Protein AF-A0A2M7PRR4-F1 (afdb_monomer)

Structure (mmCIF, N/CA/C/O backbone):
data_AF-A0A2M7PRR4-F1
#
_entry.id   AF-A0A2M7PRR4-F1
#
loop_
_atom_site.group_PDB
_atom_site.id
_atom_site.type_symbol
_atom_site.label_atom_id
_atom_site.label_alt_id
_atom_site.label_comp_id
_atom_site.label_asym_id
_atom_site.l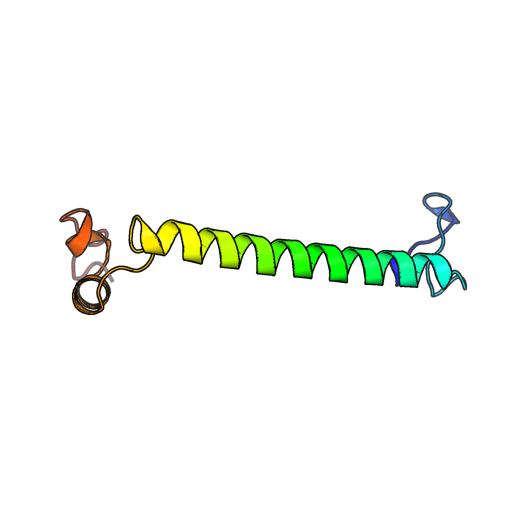abel_entity_id
_atom_site.label_seq_id
_atom_site.pdbx_PDB_ins_code
_atom_site.Cartn_x
_atom_site.Cartn_y
_atom_site.Cartn_z
_atom_site.occupancy
_atom_site.B_iso_or_equiv
_atom_site.auth_seq_id
_atom_site.auth_comp_id
_atom_site.auth_asym_id
_atom_site.auth_atom_id
_atom_site.pdbx_PDB_model_num
ATOM 1 N N . LEU A 1 1 ? 9.747 3.713 -9.810 1.00 96.50 1 LEU A N 1
ATOM 2 C CA . LEU A 1 1 ? 11.061 4.154 -10.344 1.00 96.50 1 LEU A CA 1
ATOM 3 C C . LEU A 1 1 ? 11.808 3.049 -11.090 1.00 96.50 1 LEU A C 1
ATOM 5 O O . LEU A 1 1 ? 12.534 3.375 -12.019 1.00 96.50 1 LEU A O 1
ATOM 9 N N . LEU A 1 2 ? 11.587 1.770 -10.757 1.00 97.31 2 LEU A N 1
ATOM 10 C CA . LEU A 1 2 ? 12.191 0.632 -11.457 1.00 97.31 2 LEU A CA 1
ATOM 11 C C . LEU A 1 2 ? 12.003 0.690 -12.983 1.00 97.31 2 LEU A C 1
ATOM 13 O O . LEU A 1 2 ? 12.984 0.692 -13.714 1.00 97.31 2 LEU A O 1
ATOM 17 N N . GLY A 1 3 ? 10.770 0.873 -13.464 1.00 97.50 3 GLY A N 1
ATOM 18 C CA . GLY A 1 3 ? 10.489 0.989 -14.903 1.00 97.50 3 GLY A CA 1
ATOM 19 C C . GLY A 1 3 ? 11.153 2.174 -15.618 1.00 97.50 3 GLY A C 1
ATOM 20 O O . GLY A 1 3 ? 11.171 2.204 -16.841 1.00 97.50 3 GLY A O 1
ATOM 21 N N . VAL A 1 4 ? 11.695 3.155 -14.886 1.00 98.19 4 VAL A N 1
ATOM 22 C CA . VAL A 1 4 ? 12.397 4.318 -15.458 1.00 98.19 4 VAL A CA 1
ATOM 23 C C . VAL A 1 4 ? 13.904 4.077 -15.509 1.00 98.19 4 VAL A C 1
ATOM 25 O O . VAL A 1 4 ? 14.513 4.291 -16.553 1.00 98.19 4 VAL A O 1
ATOM 28 N N . PHE A 1 5 ? 14.483 3.624 -14.395 1.00 98.06 5 PHE A N 1
ATOM 29 C CA . PHE A 1 5 ? 15.933 3.561 -14.181 1.00 98.06 5 PHE A CA 1
ATOM 30 C C . PHE A 1 5 ? 16.542 2.160 -14.309 1.00 98.06 5 PHE A C 1
ATOM 32 O O . PHE A 1 5 ? 17.742 2.015 -14.087 1.00 98.06 5 PHE A O 1
ATOM 39 N N . ALA A 1 6 ? 15.751 1.124 -14.607 1.00 97.56 6 ALA A N 1
ATOM 40 C CA . ALA A 1 6 ? 16.306 -0.201 -14.869 1.00 97.56 6 ALA A CA 1
ATOM 41 C C . ALA A 1 6 ? 17.356 -0.130 -15.989 1.00 97.56 6 ALA A C 1
ATOM 43 O O . ALA A 1 6 ? 17.171 0.597 -16.966 1.00 97.56 6 ALA A O 1
ATOM 44 N N . SER A 1 7 ? 18.455 -0.862 -15.808 1.00 97.69 7 SER A N 1
ATOM 45 C CA . SER A 1 7 ? 19.564 -0.893 -16.753 1.00 97.69 7 SER A CA 1
ATOM 46 C C . SER A 1 7 ? 19.865 -2.319 -17.173 1.00 97.69 7 SER A C 1
ATOM 48 O O . SER A 1 7 ? 20.071 -3.201 -16.328 1.00 97.69 7 SER A O 1
ATOM 50 N N . GLU A 1 8 ? 19.936 -2.532 -18.484 1.00 97.06 8 GLU A N 1
ATOM 51 C CA . GLU A 1 8 ? 20.265 -3.828 -19.070 1.00 97.06 8 GLU A CA 1
ATOM 52 C C . GLU A 1 8 ? 21.616 -4.352 -18.566 1.00 97.06 8 GLU A C 1
ATOM 54 O O . GLU A 1 8 ? 21.757 -5.543 -18.294 1.00 97.06 8 GLU A O 1
ATOM 59 N N . ALA A 1 9 ? 22.580 -3.460 -18.322 1.00 97.75 9 ALA A N 1
ATOM 60 C CA . ALA A 1 9 ? 23.906 -3.820 -17.826 1.00 97.75 9 ALA A CA 1
ATOM 61 C C . ALA A 1 9 ? 23.900 -4.457 -16.422 1.00 97.75 9 ALA A C 1
ATOM 63 O O . ALA A 1 9 ? 24.856 -5.139 -16.060 1.00 97.75 9 ALA A O 1
ATOM 64 N N . ILE A 1 10 ? 22.849 -4.238 -15.622 1.00 96.88 10 ILE A N 1
ATOM 65 C CA . ILE A 1 10 ? 22.761 -4.756 -14.249 1.00 96.88 10 ILE A CA 1
ATOM 66 C C . ILE A 1 10 ? 22.125 -6.149 -14.222 1.00 96.88 10 ILE A C 1
ATOM 68 O O . ILE A 1 10 ? 22.612 -7.028 -13.515 1.00 96.88 10 ILE A O 1
ATOM 72 N N . ASN A 1 11 ? 21.017 -6.349 -14.944 1.00 94.94 11 ASN A N 1
ATOM 73 C CA . ASN A 1 11 ? 20.253 -7.604 -14.883 1.00 94.94 11 ASN A CA 1
ATOM 74 C C . ASN A 1 11 ? 19.463 -7.919 -16.169 1.00 94.94 11 ASN A C 1
ATOM 76 O O . ASN A 1 11 ? 18.392 -8.522 -16.117 1.00 94.94 11 ASN A O 1
ATOM 80 N N . GLY A 1 12 ? 19.929 -7.451 -17.329 1.00 95.38 12 GLY A N 1
ATOM 81 C CA . GLY A 1 12 ? 19.330 -7.768 -18.631 1.00 95.38 12 GLY A CA 1
ATOM 82 C C . GLY A 1 12 ? 17.946 -7.159 -18.894 1.00 95.38 12 GLY A C 1
ATOM 83 O O . GLY A 1 12 ? 17.315 -7.506 -19.887 1.00 95.38 12 GLY A O 1
ATOM 84 N N . GLN A 1 13 ? 17.456 -6.268 -18.024 1.00 97.12 13 GLN A N 1
ATOM 85 C CA . GLN A 1 13 ? 16.201 -5.537 -18.207 1.00 97.12 13 GLN A CA 1
ATOM 86 C C . GLN A 1 13 ? 16.457 -4.032 -18.193 1.00 97.12 13 GLN A C 1
ATOM 88 O O . GLN A 1 13 ? 16.932 -3.487 -17.198 1.00 97.12 13 GLN A O 1
ATOM 93 N N . SER A 1 14 ? 16.069 -3.364 -19.273 1.00 97.56 14 SER A N 1
ATOM 94 C CA . SER A 1 14 ? 16.176 -1.916 -19.449 1.00 97.56 14 SER A CA 1
ATOM 95 C C . SER A 1 14 ? 14.888 -1.185 -19.065 1.00 97.56 14 SER A C 1
ATOM 97 O O . SER A 1 14 ? 13.781 -1.720 -19.163 1.00 97.56 14 SER A O 1
ATOM 99 N N . GLY A 1 15 ? 15.031 0.058 -18.614 1.00 97.94 15 GLY A N 1
ATOM 100 C CA . GLY A 1 15 ? 13.945 0.975 -18.280 1.00 97.94 15 GLY A CA 1
ATOM 101 C C . GLY A 1 15 ? 13.710 2.033 -19.356 1.00 97.94 15 GLY A C 1
ATOM 102 O O . GLY A 1 15 ? 14.305 2.016 -20.434 1.00 97.94 15 GLY A O 1
ATOM 103 N N . LEU A 1 16 ? 12.838 2.991 -19.047 1.00 98.12 16 LEU A N 1
ATOM 104 C CA . LEU A 1 16 ? 12.441 4.056 -19.968 1.00 98.12 16 LEU A CA 1
ATOM 105 C C . LEU A 1 16 ? 13.624 4.890 -20.485 1.00 98.12 16 LEU A C 1
ATOM 107 O O . LEU A 1 16 ? 13.622 5.264 -21.654 1.00 98.12 16 LEU A O 1
ATOM 111 N N . LEU A 1 17 ? 14.630 5.165 -19.645 1.00 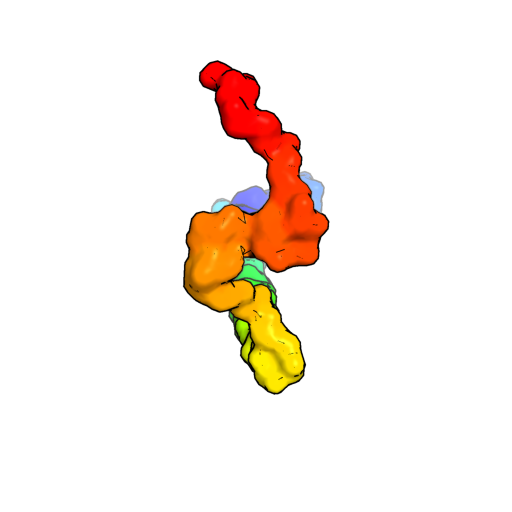97.88 17 LEU A N 1
ATOM 112 C CA . LEU A 1 17 ? 15.801 5.963 -20.044 1.00 97.88 17 LEU A CA 1
ATOM 113 C C . LEU A 1 17 ? 16.700 5.259 -21.067 1.00 97.88 17 LEU A C 1
ATOM 115 O O . LEU A 1 17 ? 17.377 5.925 -21.843 1.00 97.88 17 LEU A O 1
ATOM 119 N N . GLU A 1 18 ? 16.665 3.930 -21.105 1.00 97.88 18 GLU A N 1
ATOM 120 C CA . GLU A 1 18 ? 17.337 3.104 -22.114 1.00 97.88 18 GLU A CA 1
ATOM 121 C C . GLU A 1 18 ? 16.403 2.781 -23.302 1.00 97.88 18 GLU A C 1
ATOM 123 O O . GLU A 1 18 ? 16.730 1.974 -24.167 1.00 97.88 18 GLU A O 1
ATOM 128 N N . GLY A 1 19 ? 15.227 3.420 -23.368 1.00 97.06 19 GLY A N 1
ATOM 129 C CA . GLY A 1 19 ? 14.269 3.308 -24.471 1.00 97.06 19 GLY A CA 1
ATOM 130 C C . GLY A 1 19 ? 13.195 2.229 -24.299 1.00 97.06 19 GLY A C 1
ATOM 131 O O . GLY A 1 19 ? 12.280 2.137 -25.122 1.00 97.06 19 GLY A O 1
ATOM 132 N N . ASN A 1 20 ? 13.224 1.440 -23.222 1.00 97.81 20 ASN A N 1
ATOM 133 C CA . ASN A 1 20 ? 12.268 0.352 -23.002 1.00 97.81 20 ASN A CA 1
ATOM 134 C C . ASN A 1 20 ? 10.954 0.848 -22.376 1.00 97.81 20 ASN A C 1
ATOM 136 O O . ASN A 1 20 ? 10.660 0.669 -21.191 1.00 97.81 20 ASN A O 1
ATOM 140 N N . SER A 1 21 ? 10.118 1.459 -23.215 1.00 97.56 21 SER A N 1
ATOM 141 C CA . SER A 1 21 ? 8.796 1.955 -22.808 1.00 97.56 21 SER A CA 1
ATOM 142 C C . SER A 1 21 ? 7.841 0.827 -22.395 1.00 97.56 21 SER A C 1
ATOM 144 O O . SER A 1 21 ? 6.974 1.023 -21.545 1.00 97.56 21 SER A O 1
ATOM 146 N N . ALA A 1 22 ? 8.006 -0.376 -22.956 1.00 98.00 22 ALA A N 1
ATOM 147 C CA . ALA A 1 22 ? 7.159 -1.520 -22.633 1.00 98.00 22 ALA A CA 1
ATOM 148 C C . ALA A 1 22 ? 7.324 -1.961 -21.169 1.00 98.00 22 ALA A C 1
ATOM 150 O O . ALA A 1 22 ? 6.330 -2.259 -20.507 1.00 98.00 22 ALA A O 1
ATOM 151 N N . PHE A 1 23 ? 8.554 -1.982 -20.644 1.00 98.06 23 PHE A N 1
ATOM 152 C CA . PHE A 1 23 ? 8.794 -2.291 -19.234 1.00 98.06 23 PHE A CA 1
ATOM 153 C C . PHE A 1 23 ? 8.238 -1.207 -18.304 1.00 98.06 23 PHE A C 1
ATOM 155 O O . PHE A 1 23 ? 7.575 -1.532 -17.320 1.00 98.06 23 PHE A O 1
ATOM 162 N N . PHE A 1 24 ? 8.395 0.070 -18.659 1.00 98.31 24 PHE A N 1
ATOM 163 C CA . PHE A 1 24 ? 7.802 1.173 -17.901 1.00 98.31 24 PHE A CA 1
ATOM 164 C C . PHE A 1 24 ? 6.282 1.020 -17.724 1.00 98.31 24 PHE A C 1
ATOM 166 O O . PHE A 1 24 ? 5.786 1.096 -16.600 1.00 98.31 24 PHE A O 1
ATOM 173 N N . PHE A 1 25 ? 5.539 0.740 -18.801 1.00 98.44 25 PHE A N 1
ATOM 174 C CA . PHE A 1 25 ? 4.087 0.558 -18.704 1.00 98.44 25 PHE A CA 1
ATOM 175 C C . PHE A 1 25 ? 3.682 -0.698 -17.921 1.00 98.44 25 PHE A C 1
ATOM 177 O O . PHE A 1 25 ? 2.668 -0.662 -17.225 1.00 98.44 25 PHE A O 1
ATOM 184 N N . LYS A 1 26 ? 4.474 -1.780 -17.961 1.00 98.31 26 LYS A N 1
ATOM 185 C CA . LYS A 1 26 ? 4.245 -2.956 -17.099 1.00 98.31 26 LYS A CA 1
ATOM 186 C C . LYS A 1 26 ? 4.320 -2.581 -15.619 1.00 98.31 26 LYS A C 1
ATOM 188 O O . LYS A 1 26 ? 3.425 -2.945 -14.863 1.00 98.31 26 LYS A O 1
ATOM 193 N N . GLU A 1 27 ? 5.329 -1.807 -15.228 1.00 98.31 27 GLU A N 1
ATOM 194 C CA . GLU A 1 27 ? 5.497 -1.339 -13.847 1.00 98.31 27 GLU A CA 1
ATOM 195 C C . GLU A 1 27 ? 4.365 -0.397 -13.414 1.00 98.31 27 GLU A C 1
ATOM 197 O O . GLU A 1 27 ? 3.852 -0.515 -12.303 1.00 98.31 27 GLU A O 1
ATOM 202 N N . VAL A 1 28 ? 3.916 0.503 -14.298 1.00 98.56 28 VAL A N 1
ATOM 203 C CA . VAL A 1 28 ? 2.756 1.371 -14.027 1.00 98.56 28 VAL A CA 1
ATOM 204 C C . VAL A 1 28 ? 1.499 0.538 -13.772 1.00 98.56 28 VAL A C 1
ATOM 206 O O . VAL A 1 28 ? 0.818 0.749 -12.770 1.00 98.56 28 VAL A O 1
ATOM 209 N N . ILE A 1 29 ? 1.206 -0.434 -14.640 1.00 98.69 29 ILE A N 1
ATOM 210 C CA . ILE A 1 29 ? 0.044 -1.318 -14.489 1.00 98.69 29 ILE A CA 1
ATOM 211 C C . ILE A 1 29 ? 0.151 -2.135 -13.197 1.00 98.69 29 ILE A C 1
ATOM 213 O O . ILE A 1 29 ? -0.831 -2.240 -12.465 1.00 98.69 29 ILE A O 1
ATOM 217 N N . ALA A 1 30 ? 1.334 -2.668 -12.884 1.00 98.56 30 ALA A N 1
ATOM 218 C CA . ALA A 1 30 ? 1.564 -3.431 -11.662 1.00 98.56 30 ALA A CA 1
ATOM 219 C C . ALA A 1 30 ? 1.263 -2.600 -10.404 1.00 98.56 30 ALA A C 1
ATOM 221 O O . ALA A 1 30 ? 0.538 -3.065 -9.523 1.00 98.56 30 ALA A O 1
ATOM 222 N N . VAL A 1 31 ? 1.747 -1.354 -10.342 1.00 98.50 31 VAL A N 1
ATOM 223 C CA . VAL A 1 31 ? 1.477 -0.447 -9.216 1.00 98.50 31 VAL A CA 1
ATOM 224 C C . VAL A 1 31 ? -0.008 -0.101 -9.126 1.00 98.50 31 VAL A C 1
ATOM 226 O O . VAL A 1 31 ? -0.574 -0.154 -8.037 1.00 98.50 31 VAL A O 1
ATOM 229 N N . VAL A 1 32 ? -0.657 0.217 -10.249 1.00 98.69 32 VAL A N 1
ATOM 230 C CA . VAL A 1 32 ? -2.086 0.572 -10.271 1.00 98.69 32 VAL A CA 1
ATOM 231 C C . VAL A 1 32 ? -2.951 -0.596 -9.802 1.00 98.69 32 VAL A C 1
ATOM 233 O O . VAL A 1 32 ? -3.811 -0.409 -8.944 1.00 98.69 32 VAL A O 1
ATOM 236 N N . ILE A 1 33 ? -2.706 -1.805 -10.314 1.00 98.75 33 ILE A N 1
ATOM 237 C CA . ILE A 1 33 ? -3.449 -3.004 -9.910 1.00 98.75 33 ILE A CA 1
ATOM 238 C C . ILE A 1 33 ? -3.183 -3.328 -8.440 1.00 98.75 33 ILE A C 1
ATOM 240 O O . ILE A 1 33 ? -4.1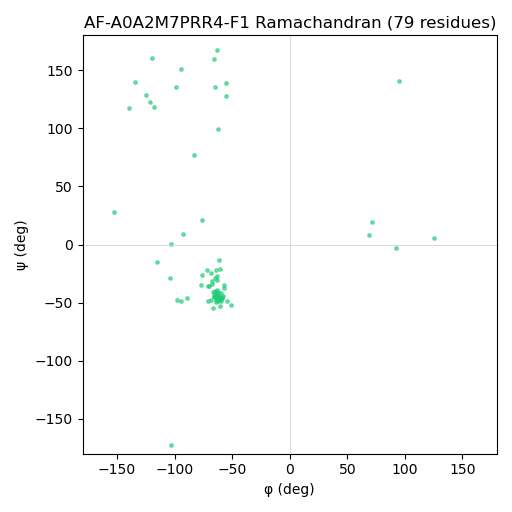29 -3.580 -7.696 1.00 98.75 33 ILE A O 1
ATOM 244 N N . GLY A 1 34 ? -1.921 -3.287 -8.003 1.00 98.75 34 GLY A N 1
ATOM 245 C CA . GLY A 1 34 ? -1.554 -3.548 -6.612 1.00 98.75 34 GLY A CA 1
ATOM 246 C C . GLY A 1 34 ? -2.215 -2.568 -5.641 1.00 98.75 34 GLY A C 1
ATOM 247 O O . GLY A 1 34 ? -2.804 -2.992 -4.648 1.00 98.75 34 GLY A O 1
ATOM 248 N N . ALA A 1 35 ? -2.189 -1.271 -5.955 1.00 98.75 35 ALA A N 1
ATOM 249 C CA . ALA A 1 35 ? -2.829 -0.235 -5.148 1.00 98.75 35 ALA A CA 1
ATOM 250 C C . ALA A 1 35 ? -4.357 -0.384 -5.129 1.00 98.75 35 ALA A C 1
ATOM 252 O O . ALA A 1 35 ? -4.963 -0.316 -4.061 1.00 98.75 35 ALA A O 1
ATOM 253 N N . ALA A 1 36 ? -4.977 -0.635 -6.288 1.00 98.81 36 ALA A N 1
ATOM 254 C CA . ALA A 1 36 ? -6.417 -0.852 -6.383 1.00 98.81 36 ALA A CA 1
ATOM 255 C C . ALA A 1 36 ? -6.852 -2.078 -5.572 1.00 98.81 36 ALA A C 1
ATOM 257 O O . ALA A 1 36 ? -7.806 -1.991 -4.803 1.00 98.81 36 ALA A O 1
ATOM 258 N N . TYR A 1 37 ? -6.129 -3.196 -5.687 1.00 98.69 37 TYR A N 1
ATOM 259 C CA . TYR A 1 37 ? -6.394 -4.392 -4.895 1.00 98.69 37 TYR A CA 1
ATOM 260 C C . TYR A 1 37 ? -6.253 -4.108 -3.399 1.00 98.69 37 TYR A C 1
ATOM 262 O O . TYR A 1 37 ? -7.195 -4.348 -2.650 1.00 98.69 37 TYR A O 1
ATOM 270 N N . ALA A 1 38 ? -5.118 -3.550 -2.964 1.00 98.69 38 ALA A N 1
ATOM 271 C CA . ALA A 1 38 ? -4.864 -3.273 -1.554 1.00 98.69 38 ALA A CA 1
ATOM 272 C C . ALA A 1 38 ? -5.934 -2.352 -0.953 1.00 98.69 38 ALA A C 1
ATOM 274 O O . ALA A 1 38 ? -6.454 -2.640 0.124 1.00 98.69 38 ALA A O 1
ATOM 275 N N . PHE A 1 39 ? -6.310 -1.286 -1.664 1.00 98.75 39 PHE A N 1
ATOM 276 C CA . PHE A 1 39 ? -7.334 -0.350 -1.215 1.00 98.75 39 PHE A CA 1
ATOM 277 C C . PHE A 1 39 ? -8.724 -0.994 -1.167 1.00 98.75 39 PHE A C 1
ATOM 279 O O . PHE A 1 39 ? -9.364 -0.990 -0.117 1.00 98.75 39 PHE A O 1
ATOM 286 N N . LEU A 1 40 ? -9.188 -1.576 -2.279 1.00 98.75 40 LEU A N 1
ATOM 287 C CA . LEU A 1 40 ? -10.541 -2.128 -2.382 1.00 98.75 40 LEU A CA 1
ATOM 288 C C . LEU A 1 40 ? -10.737 -3.323 -1.454 1.00 98.75 40 LEU A C 1
ATOM 290 O O . LEU A 1 40 ? -11.757 -3.404 -0.772 1.00 98.75 40 LEU A O 1
ATOM 294 N N . PHE A 1 41 ? -9.762 -4.231 -1.408 1.00 98.62 41 PHE A N 1
ATOM 295 C CA . PHE A 1 41 ? -9.827 -5.405 -0.550 1.00 98.62 41 PHE A CA 1
ATOM 296 C C . PHE A 1 41 ? -9.841 -5.003 0.924 1.00 98.62 41 PHE A C 1
ATOM 298 O O . PHE A 1 41 ? -10.724 -5.430 1.664 1.00 98.62 41 PHE A O 1
ATOM 305 N N . THR A 1 42 ? -8.922 -4.129 1.348 1.00 98.50 42 THR A N 1
ATOM 306 C CA . THR A 1 42 ? -8.870 -3.672 2.746 1.00 98.50 42 THR A CA 1
ATOM 307 C C . THR A 1 42 ? -10.147 -2.935 3.129 1.00 98.50 42 THR A C 1
ATOM 309 O O . THR A 1 42 ? -10.729 -3.226 4.170 1.00 98.50 42 THR A O 1
ATOM 312 N N . TYR A 1 43 ? -10.630 -2.027 2.279 1.00 98.50 43 TYR A N 1
ATOM 313 C CA . TYR A 1 43 ? -11.866 -1.294 2.535 1.00 98.50 43 TYR A CA 1
ATOM 314 C C . TYR A 1 43 ? -13.073 -2.232 2.657 1.00 98.50 43 TYR A C 1
ATOM 316 O O . TYR A 1 43 ? -13.845 -2.129 3.610 1.00 98.50 43 TYR A O 1
ATOM 324 N N . LEU A 1 44 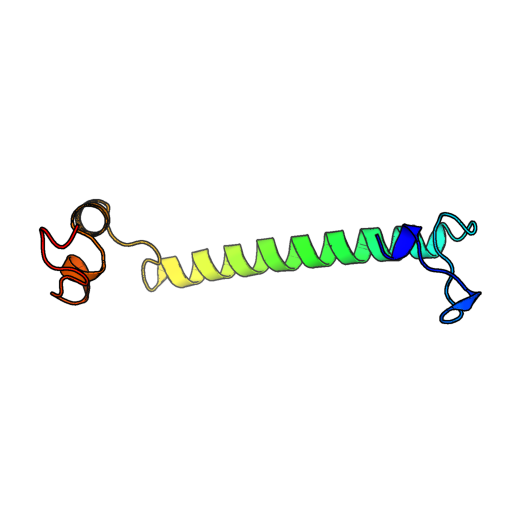? -13.209 -3.190 1.734 1.00 98.62 44 LEU A N 1
ATOM 325 C CA . LEU A 1 44 ? -14.269 -4.195 1.781 1.00 98.62 44 LEU A CA 1
ATOM 326 C C . LEU A 1 44 ? -14.203 -5.009 3.078 1.00 98.62 44 LEU A C 1
ATOM 328 O O . LEU A 1 44 ? -15.227 -5.187 3.736 1.00 98.62 44 LEU A O 1
ATOM 332 N N . MET A 1 45 ? -13.011 -5.464 3.466 1.00 98.25 45 MET A N 1
ATOM 333 C CA . MET A 1 45 ? -12.819 -6.221 4.701 1.00 98.25 45 MET A CA 1
ATOM 334 C C . MET A 1 45 ? -13.166 -5.394 5.938 1.00 98.25 45 MET A C 1
ATOM 336 O O . MET A 1 45 ? -13.882 -5.892 6.802 1.00 98.25 45 MET A O 1
ATOM 340 N N . LEU A 1 46 ? -12.749 -4.126 6.005 1.00 98.31 46 LEU A N 1
ATOM 341 C CA . LEU A 1 46 ? -13.128 -3.223 7.095 1.00 98.31 46 LEU A CA 1
ATOM 342 C C . LEU A 1 46 ? -14.647 -3.049 7.179 1.00 98.31 46 LEU A C 1
ATOM 344 O O . LEU A 1 46 ? -15.201 -3.108 8.272 1.00 98.31 46 LEU A O 1
ATOM 348 N N . VAL A 1 47 ? -15.342 -2.906 6.045 1.00 98.25 47 VAL A N 1
ATOM 349 C CA . VAL A 1 47 ? -16.812 -2.828 6.018 1.00 98.25 47 VAL A CA 1
ATOM 350 C C . VAL A 1 47 ? -17.451 -4.127 6.512 1.00 98.25 47 VAL A C 1
ATOM 352 O O . VAL A 1 47 ? -18.409 -4.075 7.283 1.00 98.25 47 VAL A O 1
ATOM 355 N N . VAL A 1 48 ? -16.945 -5.286 6.083 1.00 98.44 48 VAL A N 1
ATOM 356 C CA . VAL A 1 48 ? -17.450 -6.597 6.522 1.00 98.44 48 VAL A CA 1
ATOM 357 C C . VAL A 1 48 ? -17.259 -6.775 8.026 1.00 98.44 48 VAL A C 1
ATOM 359 O O . VAL A 1 48 ? -18.218 -7.117 8.715 1.00 98.44 48 VAL A O 1
ATOM 362 N N . ILE A 1 49 ? -16.062 -6.488 8.542 1.00 98.19 49 ILE A N 1
ATOM 363 C CA . ILE A 1 49 ? -15.761 -6.575 9.974 1.00 98.19 49 ILE A CA 1
ATOM 364 C C . ILE A 1 49 ? -16.670 -5.622 10.747 1.00 98.19 49 ILE A C 1
ATOM 366 O O . ILE A 1 49 ? -17.344 -6.065 11.669 1.00 98.19 49 ILE A O 1
ATOM 370 N N . ASN A 1 50 ? -16.800 -4.366 10.307 1.00 98.19 50 ASN A N 1
ATOM 371 C CA . ASN A 1 50 ? -17.599 -3.342 10.985 1.00 98.19 50 ASN A CA 1
ATOM 372 C C . ASN A 1 50 ? -19.093 -3.693 11.112 1.00 98.19 50 ASN A C 1
ATOM 374 O O . ASN A 1 50 ? -19.776 -3.144 11.975 1.00 98.19 50 ASN A O 1
ATOM 378 N N . LYS A 1 51 ? -19.614 -4.601 10.274 1.00 97.38 51 LYS A N 1
ATOM 379 C CA . LYS A 1 51 ? -20.988 -5.120 10.396 1.00 97.38 51 LYS A CA 1
ATOM 380 C C . LYS A 1 51 ? -21.156 -6.141 11.523 1.00 97.38 51 LYS A C 1
ATOM 382 O O . LYS A 1 51 ? -22.270 -6.299 12.010 1.00 97.38 51 LYS A O 1
ATOM 387 N N . ILE A 1 52 ? -20.090 -6.844 11.899 1.00 97.62 52 ILE A N 1
ATOM 388 C CA . ILE A 1 52 ? -20.095 -7.874 12.949 1.00 97.62 52 ILE A CA 1
ATOM 389 C C . ILE A 1 52 ? -19.582 -7.273 14.261 1.00 97.62 52 ILE A C 1
ATOM 391 O O . ILE A 1 52 ? -20.200 -7.421 15.311 1.00 97.62 52 ILE A O 1
ATOM 395 N N . THR A 1 53 ? -18.465 -6.555 14.189 1.00 96.12 53 THR A N 1
ATOM 396 C CA . THR A 1 53 ? -17.797 -5.905 15.313 1.00 96.12 53 THR A CA 1
ATOM 397 C C . THR A 1 53 ? -17.308 -4.543 14.844 1.00 96.12 53 THR A C 1
ATOM 399 O O . THR A 1 53 ? -16.493 -4.463 13.925 1.00 96.12 53 THR A O 1
ATOM 402 N N . LYS A 1 54 ? -17.827 -3.463 15.444 1.00 96.12 54 LYS A N 1
ATOM 403 C CA . LYS A 1 54 ? -17.437 -2.100 15.062 1.00 96.12 54 LYS A CA 1
ATOM 404 C C . LYS A 1 54 ? -15.921 -1.943 15.163 1.00 96.12 54 LYS A C 1
ATOM 406 O O . LYS A 1 54 ? -15.339 -2.247 16.196 1.00 96.12 54 LYS A O 1
ATOM 411 N N . VAL A 1 55 ? -15.304 -1.470 14.081 1.00 96.50 55 VAL A N 1
ATOM 412 C CA . VAL A 1 55 ? -13.842 -1.320 14.002 1.00 96.50 55 VAL A CA 1
ATOM 413 C C . VAL A 1 55 ? -13.371 -0.092 14.782 1.00 96.50 55 VAL A C 1
ATOM 415 O O . VAL A 1 55 ? -12.295 -0.111 15.368 1.00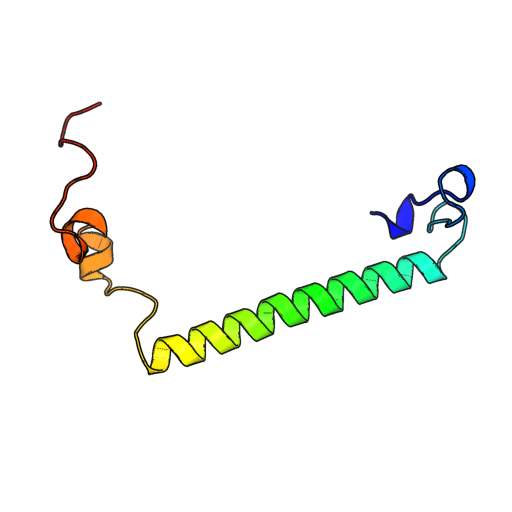 96.50 55 VAL A O 1
ATOM 418 N N . LYS A 1 56 ? -14.174 0.978 14.792 1.00 96.50 56 LYS A N 1
ATOM 419 C CA . LYS A 1 56 ? -13.895 2.203 15.547 1.00 96.50 56 LYS A CA 1
ATOM 420 C C . LYS A 1 56 ? -14.677 2.193 16.865 1.00 96.50 56 LYS A C 1
ATOM 422 O O . LYS A 1 56 ? -15.869 1.874 16.854 1.00 96.50 56 LYS A O 1
ATOM 427 N N . VAL A 1 57 ? -14.011 2.572 17.956 1.00 96.62 57 VAL A N 1
ATOM 428 C CA . VAL A 1 57 ? -14.643 2.851 19.257 1.00 96.62 57 VAL A CA 1
ATOM 429 C C . VAL A 1 57 ? -15.612 4.036 19.165 1.00 96.62 57 VAL A C 1
ATOM 431 O O . VAL A 1 57 ? -15.639 4.760 18.164 1.00 96.62 57 VAL A O 1
ATOM 434 N N . SER A 1 58 ? -16.441 4.224 20.190 1.00 96.06 58 SER A N 1
ATOM 435 C CA . SER A 1 58 ? -17.296 5.409 20.293 1.00 96.06 58 SER A CA 1
ATOM 436 C C . SER A 1 58 ? -16.476 6.694 20.473 1.00 96.06 58 SER A C 1
ATOM 438 O O . SER A 1 58 ? -15.320 6.656 20.888 1.00 96.06 58 SER A O 1
ATOM 440 N N . GLU A 1 59 ? -17.076 7.850 20.172 1.00 96.94 59 GLU A N 1
ATOM 441 C CA . GLU A 1 59 ? -16.418 9.153 20.372 1.00 96.94 59 GLU A CA 1
ATOM 442 C C . GLU A 1 59 ? -16.103 9.424 21.852 1.00 96.94 59 GLU A C 1
ATOM 444 O O . GLU A 1 59 ? -15.110 10.076 22.157 1.00 96.94 59 GLU A O 1
ATOM 449 N N . GLU A 1 60 ? -16.917 8.895 22.773 1.00 96.25 60 GLU A N 1
ATOM 450 C CA . GLU A 1 60 ? -16.692 9.006 24.218 1.00 96.25 60 GLU A CA 1
ATOM 451 C C . GLU A 1 60 ? -15.466 8.191 24.653 1.00 96.25 60 GLU A C 1
ATOM 453 O O . GLU A 1 60 ? -14.585 8.715 25.330 1.00 96.25 60 GLU A O 1
ATOM 458 N N . GLU A 1 61 ? -15.361 6.935 24.211 1.00 95.25 61 GLU A N 1
ATOM 459 C CA . GLU A 1 61 ? -14.199 6.074 24.478 1.00 95.25 61 GLU A CA 1
ATOM 460 C C . GLU A 1 61 ? -12.917 6.632 23.841 1.00 95.25 61 GLU A C 1
ATOM 462 O O . GLU A 1 61 ? -11.855 6.613 24.462 1.00 95.25 61 GLU A O 1
ATOM 467 N N . GLU A 1 62 ? -13.013 7.186 22.626 1.00 95.44 62 GLU A N 1
ATOM 468 C CA . GLU A 1 62 ? -11.898 7.867 21.959 1.00 95.44 62 GLU A CA 1
ATOM 469 C C . GLU A 1 62 ? -11.438 9.102 22.752 1.00 95.44 62 GLU A C 1
ATOM 471 O O . GLU A 1 62 ? -10.235 9.310 22.908 1.00 95.44 62 GLU A O 1
ATOM 476 N N . ALA A 1 63 ? -12.374 9.886 23.302 1.00 94.81 63 ALA A N 1
ATOM 477 C CA . ALA A 1 63 ? -12.070 11.066 24.111 1.00 94.81 63 ALA A CA 1
ATOM 478 C C . ALA A 1 63 ? -11.485 10.726 25.492 1.00 94.81 63 ALA A C 1
ATOM 480 O O . ALA A 1 63 ? -10.620 11.453 25.980 1.00 94.81 63 ALA A O 1
ATOM 481 N N . MET A 1 64 ? -11.932 9.632 26.120 1.00 92.50 64 MET A N 1
ATOM 482 C CA . MET A 1 64 ? -11.373 9.136 27.386 1.00 92.50 64 MET A CA 1
ATOM 483 C C . MET A 1 64 ? -9.977 8.515 27.222 1.00 92.50 64 MET A C 1
ATOM 485 O O . MET A 1 64 ? -9.225 8.441 28.191 1.00 92.50 64 MET 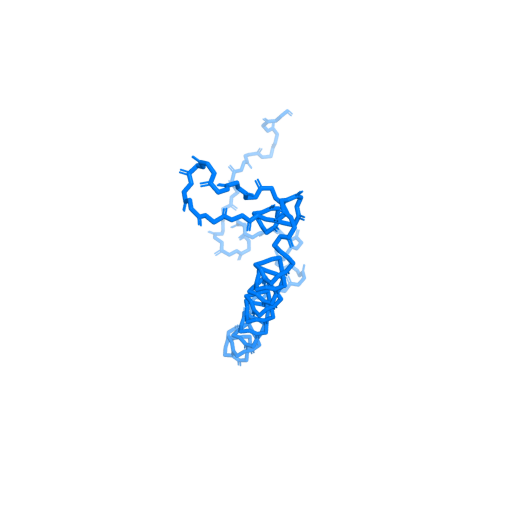A O 1
ATOM 489 N N . GLY A 1 65 ? -9.629 8.079 26.009 1.00 93.69 65 GLY A N 1
ATOM 490 C CA . GLY A 1 65 ? -8.402 7.347 25.708 1.00 93.69 65 GLY A CA 1
ATOM 491 C C . GLY A 1 65 ? -8.616 5.832 25.729 1.00 93.69 65 GLY A C 1
ATOM 492 O O . GLY A 1 65 ? -9.337 5.290 26.568 1.00 93.69 65 GLY A O 1
ATOM 493 N N . LEU A 1 66 ? -7.981 5.132 24.785 1.00 94.75 66 LEU A N 1
ATOM 494 C CA . LEU A 1 66 ? -8.153 3.685 24.580 1.00 94.75 66 LEU A CA 1
ATOM 495 C C . LEU A 1 66 ? -7.605 2.844 25.740 1.00 94.75 66 LEU A C 1
ATOM 497 O O . LEU A 1 66 ? -8.177 1.804 26.064 1.00 94.75 66 LEU A O 1
ATOM 501 N N . ASP A 1 67 ? -6.526 3.294 26.380 1.00 94.44 67 ASP A N 1
ATOM 502 C CA . ASP A 1 67 ? -5.935 2.592 27.524 1.00 94.44 67 ASP A CA 1
ATOM 503 C C . ASP A 1 67 ? -6.925 2.562 28.694 1.00 94.44 67 ASP A C 1
ATOM 505 O O . ASP A 1 67 ? -7.243 1.498 29.225 1.00 94.44 67 ASP A O 1
ATOM 509 N N . TYR A 1 68 ? -7.521 3.710 29.021 1.00 93.25 68 TYR A N 1
ATOM 510 C CA . TYR A 1 68 ? -8.500 3.792 30.097 1.00 93.25 68 TYR A CA 1
ATOM 511 C C . TYR A 1 68 ? -9.820 3.108 29.723 1.00 93.25 68 TYR A C 1
ATOM 513 O O . TYR A 1 68 ? -10.330 2.290 30.486 1.00 93.25 68 TYR A O 1
ATOM 521 N N . SER A 1 69 ? -10.364 3.402 28.538 1.00 93.19 69 SER A N 1
ATOM 522 C CA . SER A 1 69 ? -11.689 2.913 28.130 1.00 93.19 69 SER A CA 1
ATOM 523 C C . SER A 1 69 ? -11.744 1.409 27.853 1.00 93.19 69 SER A C 1
ATOM 525 O O . SER A 1 69 ? -12.754 0.781 28.164 1.00 93.19 69 SER A O 1
ATOM 527 N N . LEU A 1 70 ? -10.681 0.817 27.295 1.00 92.69 70 LEU A N 1
ATOM 528 C CA . LEU A 1 70 ? -10.665 -0.603 26.926 1.00 92.69 70 LEU A CA 1
ATOM 529 C C . LEU A 1 70 ? -9.865 -1.482 27.891 1.00 92.69 70 LEU A C 1
ATOM 531 O O . LEU A 1 70 ? -10.185 -2.663 28.021 1.00 92.69 70 LEU A O 1
ATOM 535 N N . HIS A 1 71 ? -8.842 -0.937 28.553 1.00 94.44 71 HIS A N 1
ATOM 536 C CA . HIS A 1 71 ? -7.936 -1.715 29.406 1.00 94.44 71 HIS A CA 1
ATOM 537 C C . HIS A 1 71 ? -8.025 -1.324 30.890 1.00 94.44 71 HIS A C 1
ATOM 539 O O . HIS A 1 71 ? -7.594 -2.098 31.739 1.00 94.44 71 HIS A O 1
ATOM 545 N 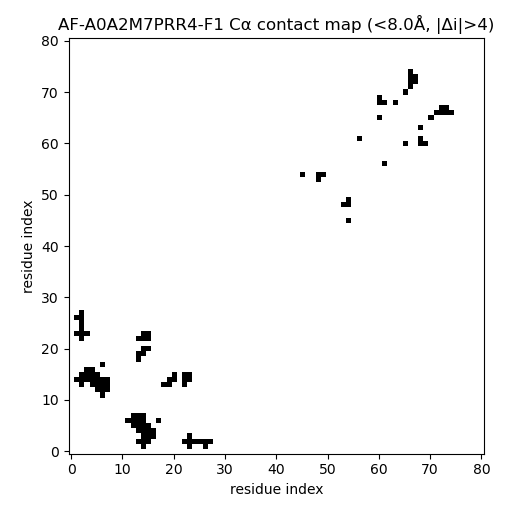N . GLY A 1 72 ? -8.634 -0.179 31.228 1.00 92.62 72 GLY A N 1
ATOM 546 C CA . GLY A 1 72 ? -8.724 0.315 32.607 1.00 92.62 72 GLY A CA 1
ATOM 547 C C . GLY A 1 72 ? -7.388 0.814 33.164 1.00 92.62 72 GLY A C 1
ATOM 548 O O . GLY A 1 72 ? -7.224 0.900 34.381 1.00 92.62 72 GLY A O 1
ATOM 549 N N . GLU A 1 73 ? -6.436 1.125 32.286 1.00 91.31 73 GLU A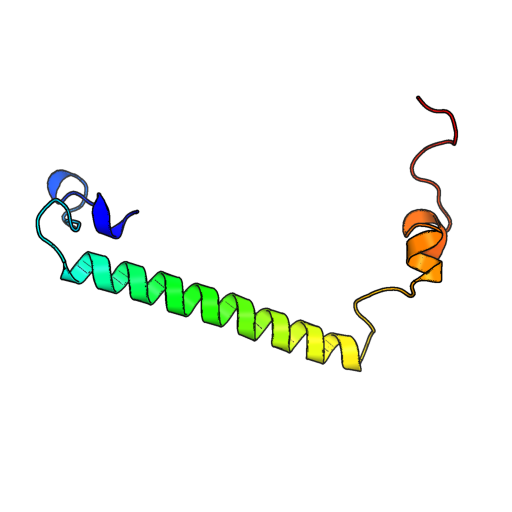 N 1
ATOM 550 C CA . GLU A 1 73 ? -5.060 1.479 32.630 1.00 91.31 73 GLU A CA 1
ATOM 551 C C . GLU A 1 73 ? -4.712 2.893 32.144 1.00 91.31 73 GLU A C 1
ATOM 553 O O . GLU A 1 73 ? -5.352 3.439 31.248 1.00 91.31 73 GLU A O 1
ATOM 558 N N . ASN A 1 74 ? -3.668 3.483 32.727 1.00 89.31 74 ASN A N 1
ATOM 559 C CA . ASN A 1 74 ? -3.030 4.693 32.213 1.00 89.31 74 ASN A CA 1
ATOM 560 C C . ASN A 1 74 ? -1.584 4.343 31.856 1.00 89.31 74 ASN A C 1
ATOM 562 O O . ASN A 1 74 ? -0.819 3.963 32.742 1.00 89.31 74 ASN A O 1
ATOM 566 N N . ALA A 1 75 ? -1.194 4.479 30.584 1.00 87.94 75 ALA A N 1
ATOM 567 C CA . ALA A 1 75 ? 0.170 4.154 30.149 1.00 87.94 75 ALA A CA 1
ATOM 568 C C . ALA A 1 75 ? 1.245 5.041 30.804 1.00 87.94 75 ALA A C 1
ATOM 570 O O . ALA A 1 75 ? 2.388 4.613 30.969 1.00 87.94 75 ALA A O 1
ATOM 571 N N . TYR A 1 76 ? 0.879 6.268 31.186 1.00 84.56 76 TYR A N 1
ATOM 572 C CA . TYR A 1 76 ? 1.760 7.226 31.845 1.00 84.56 76 TYR A CA 1
ATOM 573 C C . TYR A 1 76 ? 1.055 7.867 33.038 1.00 84.56 76 TYR A C 1
ATOM 575 O O . TYR A 1 76 ? -0.119 8.234 32.945 1.00 84.56 76 TYR A O 1
ATOM 583 N N . ASP A 1 77 ? 1.789 8.053 34.137 1.00 80.44 77 ASP A N 1
ATOM 584 C CA . ASP A 1 77 ? 1.298 8.829 35.272 1.00 80.44 77 ASP A CA 1
ATOM 585 C C . ASP A 1 77 ? 1.107 10.293 34.867 1.00 80.44 77 ASP A C 1
ATOM 587 O O . ASP A 1 77 ? 1.959 10.917 34.222 1.00 80.44 77 ASP A O 1
ATOM 591 N N . SER A 1 78 ? -0.024 10.860 35.275 1.00 71.88 78 SER A N 1
ATOM 592 C CA . SER A 1 78 ? -0.344 12.268 35.069 1.00 71.88 78 SER A CA 1
ATOM 593 C C . SER A 1 78 ? 0.676 13.148 35.805 1.00 71.88 78 SER A C 1
ATOM 595 O O . SER A 1 78 ? 0.578 13.334 37.016 1.00 71.88 78 SER A O 1
ATOM 597 N N . GLY A 1 79 ? 1.662 13.668 35.064 1.00 67.31 79 GLY A N 1
ATOM 598 C CA . GLY A 1 79 ? 2.746 14.515 35.580 1.00 67.31 79 GLY A CA 1
ATOM 599 C C . GLY A 1 79 ? 4.172 14.040 35.267 1.00 67.31 79 GLY A C 1
ATOM 600 O O . GLY A 1 79 ? 5.116 14.653 35.751 1.00 67.31 79 GLY A O 1
ATOM 601 N N . ALA A 1 80 ? 4.357 12.978 34.475 1.00 63.62 80 ALA A N 1
ATOM 602 C CA . ALA A 1 80 ? 5.680 12.446 34.116 1.00 63.62 80 ALA A CA 1
ATOM 603 C C . ALA A 1 80 ? 6.473 13.255 33.052 1.00 63.62 80 ALA A C 1
ATOM 605 O O . ALA A 1 80 ? 7.390 12.706 32.439 1.00 63.62 80 ALA A O 1
ATOM 606 N N . LEU A 1 81 ? 6.162 14.541 32.838 1.00 57.34 81 LEU A N 1
ATOM 607 C CA . LEU A 1 81 ? 6.941 15.478 32.010 1.00 57.34 81 LEU A CA 1
ATOM 608 C C . LEU A 1 81 ? 7.103 16.826 32.718 1.00 57.34 81 LEU A C 1
ATOM 610 O O . LEU A 1 81 ? 6.062 17.403 33.107 1.00 57.34 81 LEU A O 1
#

Secondary structure (DSSP, 8-state):
-HHHH--HHHHS---GGGT-HHHHHHHHHHHHHHHHHHHHHHHHHHHHHHHHS-SSPPHHHHHH-HIIIIIS--SS-TT--

Mean predicted aligned error: 5.23 Å

Solvent-accessible surface area (backbone atoms only — not comparable to full-atom values): 4738 Å² total; per-residue (Å²): 109,63,28,43,69,32,43,40,93,79,75,74,44,45,1,38,80,75,66,30,54,68,46,25,52,52,46,51,50,50,51,52,52,50,51,50,48,55,50,54,51,50,51,52,49,52,54,57,43,39,75,79,50,67,79,68,77,54,73,66,41,59,72,68,29,62,47,42,64,76,69,73,42,72,96,63,68,96,74,86,118

Radius of gyration: 23.75 Å; Cα contacts (8 Å, |Δi|>4): 59; chains: 1; bounding box: 45×23×60 Å

Nearest PDB structures (foldseek):
  2b2f-assembly1_A  TM=8.964E-01  e=3.135E-03  Archaeoglobus fulgidus

Foldseek 3Di:
DCQACPDCVPPNDDHVVVPCVVSNVVVVVVVVVVVCCVVVVVVVVQVVCCVVPNPDDDPVCVVVDVCC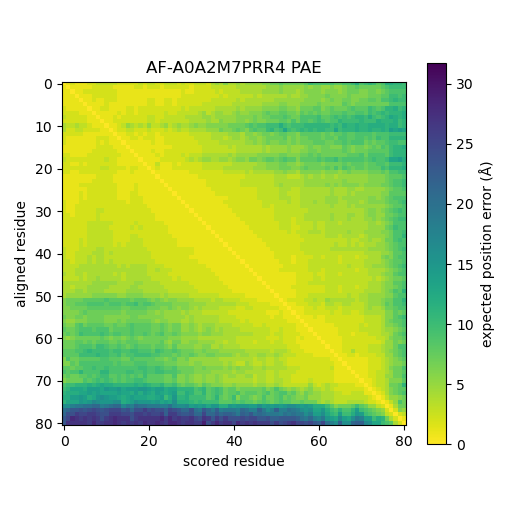SPVVDDPDDDPPD

Sequence (81 aa):
LLGVFASEAINGQSGLLEGNSAFFFKEVIAVVIGAAYAFLFTYLMLVVINKITKVKVSEEEEAMGLDYSLHGENAYDSGAL

pLDDT: mean 94.9, std 7.58, range [57.34, 98.81]